Protein AF-A0A2E3FMP6-F1 (afdb_monomer_lite)

Structure (mmCIF, N/CA/C/O backbone):
data_AF-A0A2E3FMP6-F1
#
_entry.id   AF-A0A2E3FMP6-F1
#
loop_
_atom_site.group_PDB
_atom_site.id
_atom_site.type_symbol
_atom_site.label_atom_id
_atom_site.label_alt_id
_atom_site.label_comp_id
_atom_site.label_asym_id
_atom_site.label_entity_id
_atom_site.label_seq_id
_atom_site.pdbx_PDB_ins_code
_atom_site.Cartn_x
_atom_site.Cartn_y
_atom_site.Cartn_z
_atom_site.occupancy
_atom_site.B_iso_or_equiv
_atom_site.auth_seq_id
_atom_site.auth_comp_id
_atom_site.auth_asym_id
_atom_site.auth_atom_id
_atom_site.pdbx_PDB_model_num
ATOM 1 N N . MET A 1 1 ? 20.869 -63.444 2.833 1.00 39.09 1 MET A N 1
ATOM 2 C CA . MET A 1 1 ? 22.248 -63.206 3.298 1.00 39.09 1 MET A CA 1
ATOM 3 C C . MET A 1 1 ? 22.276 -61.819 3.918 1.00 39.09 1 MET A C 1
ATOM 5 O O . MET A 1 1 ? 22.007 -60.880 3.185 1.00 39.09 1 MET A O 1
ATOM 9 N N . SER A 1 2 ? 22.491 -61.791 5.240 1.00 43.28 2 SER A N 1
ATOM 10 C CA . SER A 1 2 ? 22.926 -60.702 6.145 1.00 43.28 2 SER A CA 1
ATOM 11 C C . SER A 1 2 ? 22.165 -59.365 6.079 1.00 43.28 2 SER A C 1
ATOM 13 O O . SER A 1 2 ? 22.228 -58.667 5.077 1.00 43.28 2 SER A O 1
ATOM 15 N N . ASP A 1 3 ? 21.293 -59.022 7.034 1.00 46.50 3 ASP A N 1
ATOM 16 C CA . ASP A 1 3 ? 21.581 -58.551 8.408 1.00 46.50 3 ASP A CA 1
ATOM 17 C C . ASP A 1 3 ? 22.675 -57.478 8.474 1.00 46.50 3 ASP A C 1
ATOM 19 O O . ASP A 1 3 ? 23.849 -57.803 8.354 1.00 46.50 3 ASP A O 1
ATOM 23 N N . ASP A 1 4 ? 22.273 -56.230 8.740 1.00 65.31 4 ASP A N 1
ATOM 24 C CA . ASP A 1 4 ? 22.987 -55.369 9.685 1.00 65.31 4 ASP A CA 1
ATOM 25 C C . ASP A 1 4 ? 22.011 -54.393 10.357 1.00 65.31 4 ASP A C 1
ATOM 27 O O . ASP A 1 4 ? 21.396 -53.516 9.745 1.00 65.31 4 ASP A O 1
ATOM 31 N N . LYS A 1 5 ? 21.844 -54.634 11.654 1.00 50.50 5 LYS A N 1
ATOM 32 C CA . LYS A 1 5 ? 21.097 -53.842 12.620 1.00 50.50 5 LYS A CA 1
ATOM 33 C C . LYS A 1 5 ? 22.029 -52.831 13.297 1.00 50.50 5 LYS A C 1
ATOM 35 O O . LYS A 1 5 ? 23.211 -53.092 13.466 1.00 50.50 5 LYS A O 1
ATOM 40 N N . ASP A 1 6 ? 21.423 -51.744 13.770 1.00 51.06 6 ASP A N 1
ATOM 41 C CA . ASP A 1 6 ? 21.774 -50.980 14.976 1.00 51.06 6 ASP A CA 1
ATOM 42 C C . ASP A 1 6 ? 23.213 -50.453 15.160 1.00 51.06 6 ASP A C 1
ATOM 44 O O . ASP A 1 6 ? 24.102 -51.168 15.609 1.00 51.06 6 ASP A O 1
ATOM 48 N N . ASN A 1 7 ? 23.393 -49.127 15.046 1.00 50.97 7 ASN A N 1
ATOM 49 C CA . ASN A 1 7 ? 24.352 -48.393 15.893 1.00 50.97 7 ASN A CA 1
ATOM 50 C C . ASN A 1 7 ? 23.999 -46.885 15.942 1.00 50.97 7 ASN A C 1
ATOM 52 O O . ASN A 1 7 ? 24.335 -46.122 15.045 1.00 50.97 7 ASN A O 1
ATOM 56 N N . ARG A 1 8 ? 23.101 -46.418 16.816 1.00 43.38 8 ARG A N 1
ATOM 57 C CA . ARG A 1 8 ? 23.302 -46.096 18.243 1.00 43.38 8 ARG A CA 1
ATOM 58 C C . ARG A 1 8 ? 24.404 -45.054 18.493 1.00 43.38 8 ARG A C 1
ATOM 60 O O . ARG A 1 8 ? 25.532 -45.409 18.792 1.00 43.38 8 ARG A O 1
ATOM 67 N N . VAL A 1 9 ? 24.024 -43.776 18.562 1.00 42.94 9 VAL A N 1
ATOM 68 C CA . VAL A 1 9 ? 24.598 -42.865 19.570 1.00 42.94 9 VAL A CA 1
ATOM 69 C C . VAL A 1 9 ? 23.471 -42.046 20.191 1.00 42.94 9 VAL A C 1
ATOM 71 O O . VAL A 1 9 ? 23.062 -40.997 19.700 1.00 42.94 9 VAL A O 1
ATOM 74 N N . TYR A 1 10 ? 22.962 -42.566 21.305 1.00 44.38 10 TYR A N 1
ATOM 75 C CA . TYR A 1 10 ? 22.327 -41.757 22.333 1.00 44.38 10 TYR A CA 1
ATOM 76 C C . TYR A 1 10 ? 23.396 -40.829 22.911 1.00 44.38 10 TYR A C 1
ATOM 78 O O . TYR A 1 10 ? 24.322 -41.301 23.567 1.00 44.38 10 TYR A O 1
ATOM 86 N N . SER A 1 11 ? 23.269 -39.521 22.703 1.00 41.88 11 SER A N 1
ATOM 87 C CA . SER A 1 11 ? 24.037 -38.548 23.480 1.00 41.88 11 SER A CA 1
ATOM 88 C C . SER A 1 11 ? 23.219 -38.166 24.710 1.00 41.88 11 SER A C 1
ATOM 90 O O . SER A 1 11 ? 22.476 -37.188 24.721 1.00 41.88 11 SER A O 1
ATOM 92 N N . THR A 1 12 ? 23.311 -39.001 25.743 1.00 48.25 12 THR A N 1
ATOM 93 C CA . THR A 1 12 ? 22.819 -38.703 27.089 1.00 48.25 12 THR A CA 1
ATOM 94 C C . THR A 1 12 ? 23.753 -37.727 27.799 1.00 48.25 12 THR A C 1
ATOM 96 O O . THR A 1 12 ? 24.940 -38.008 27.925 1.00 48.25 12 THR A O 1
ATOM 99 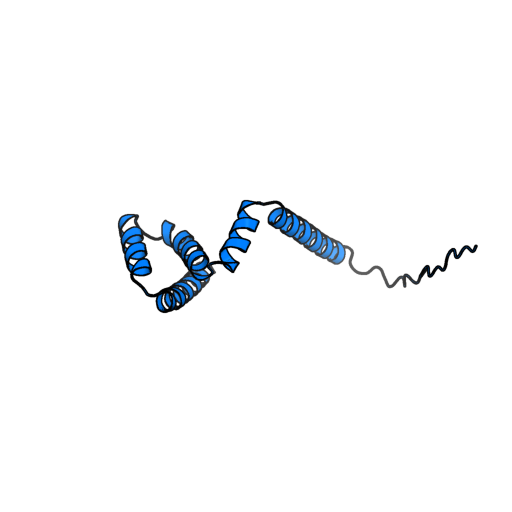N N . SER A 1 13 ? 23.153 -36.666 28.349 1.00 48.06 13 SER A N 1
ATOM 100 C CA . SER A 1 13 ? 23.598 -35.889 29.519 1.00 48.06 13 SER A CA 1
ATOM 101 C C . SER A 1 13 ? 24.883 -35.062 29.346 1.00 48.06 13 SER A C 1
ATOM 103 O O . SER A 1 13 ? 25.959 -35.550 29.047 1.00 48.06 13 SER A O 1
ATOM 105 N N . THR A 1 14 ? 24.844 -33.756 29.591 1.00 43.94 14 THR A N 1
ATOM 106 C CA . THR A 1 14 ? 24.887 -33.254 30.967 1.00 43.94 14 THR A CA 1
ATOM 107 C C . THR A 1 14 ? 24.122 -31.937 31.077 1.00 43.94 14 THR A C 1
ATOM 109 O O . THR A 1 14 ? 24.595 -30.872 30.683 1.00 43.94 14 THR A O 1
ATOM 112 N N . ALA A 1 15 ? 22.928 -32.003 31.668 1.00 47.56 15 ALA A N 1
ATOM 113 C CA . ALA A 1 15 ? 22.269 -30.832 32.223 1.00 47.56 15 ALA A CA 1
ATOM 114 C C . ALA A 1 15 ? 23.125 -30.325 33.390 1.00 47.56 15 ALA A C 1
ATOM 116 O O . ALA A 1 15 ? 23.034 -30.815 34.516 1.00 47.56 15 ALA A O 1
A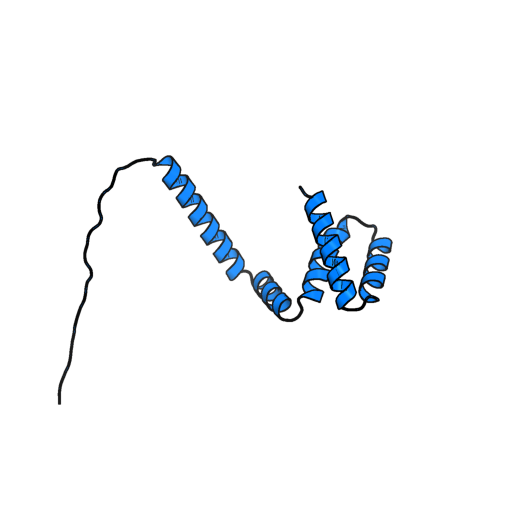TOM 117 N N . LYS A 1 16 ? 24.006 -29.361 33.113 1.00 48.00 16 LYS A N 1
ATOM 118 C CA . LYS A 1 16 ? 24.625 -28.566 34.168 1.00 48.00 16 LYS A CA 1
ATOM 119 C C . LYS A 1 16 ? 23.529 -27.689 34.761 1.00 48.00 16 LYS A C 1
ATOM 121 O O . LYS A 1 16 ? 23.119 -26.697 34.167 1.00 48.00 16 LYS A O 1
ATOM 126 N N . HIS A 1 17 ? 23.044 -28.094 35.931 1.00 54.00 17 HIS A N 1
ATOM 127 C CA . HIS A 1 17 ? 22.329 -27.221 36.849 1.00 54.00 17 HIS A CA 1
ATOM 128 C C . HIS A 1 17 ? 23.231 -26.026 37.168 1.00 54.00 17 HIS A C 1
ATOM 130 O O . HIS A 1 17 ? 24.149 -26.112 37.981 1.00 54.00 17 HIS A O 1
ATOM 136 N N . SER A 1 18 ? 22.964 -24.897 36.525 1.00 53.88 18 SER A N 1
ATOM 137 C CA . SER A 1 18 ? 23.492 -23.602 36.930 1.00 53.88 18 SER A CA 1
ATOM 138 C C . SER A 1 18 ? 22.325 -22.716 37.334 1.00 53.88 18 SER A C 1
ATOM 140 O O . SER A 1 18 ? 21.626 -22.175 36.490 1.00 53.88 18 SER A O 1
ATOM 142 N N . LYS A 1 19 ? 22.162 -22.642 38.659 1.00 46.97 19 LYS A N 1
ATOM 143 C CA . LYS A 1 19 ? 21.608 -21.546 39.461 1.00 46.97 19 LYS A CA 1
ATOM 144 C C . LYS A 1 19 ? 20.249 -20.995 39.017 1.00 46.97 19 LYS A C 1
ATOM 146 O O . LYS A 1 19 ? 20.125 -20.256 38.052 1.00 46.97 19 LYS A O 1
ATOM 151 N N . ALA A 1 20 ? 19.249 -21.287 39.846 1.00 54.06 20 ALA A N 1
ATOM 152 C CA . ALA A 1 20 ? 18.030 -20.505 39.942 1.00 54.06 20 ALA A CA 1
ATOM 153 C C . ALA A 1 20 ? 18.384 -19.030 40.197 1.00 54.06 20 ALA A C 1
ATOM 155 O O . ALA A 1 20 ? 18.715 -18.638 41.313 1.00 54.06 20 ALA A O 1
ATOM 156 N N . THR A 1 21 ? 18.325 -18.224 39.145 1.00 51.69 21 THR A N 1
ATOM 157 C CA . THR A 1 21 ? 18.276 -16.767 39.213 1.00 51.69 21 THR A CA 1
ATOM 158 C C . THR A 1 21 ? 17.227 -16.306 38.203 1.00 51.69 21 THR A C 1
ATOM 160 O O . THR A 1 21 ? 17.284 -16.712 37.048 1.00 51.69 21 THR A O 1
ATOM 163 N N . SER A 1 22 ? 16.270 -15.517 38.700 1.00 50.91 22 SER A N 1
ATOM 164 C CA . SER A 1 22 ? 15.174 -14.806 38.016 1.00 50.91 22 SER A CA 1
ATOM 165 C C . SER A 1 22 ? 14.015 -15.614 37.397 1.00 50.91 22 SER A C 1
ATOM 167 O O . SER A 1 22 ? 13.825 -15.703 36.186 1.00 50.91 22 SER A O 1
ATOM 169 N N . ASN A 1 23 ? 13.097 -16.069 38.262 1.00 55.12 23 ASN A N 1
ATOM 170 C CA . ASN A 1 23 ? 11.751 -16.494 37.843 1.00 55.12 23 ASN A CA 1
ATOM 171 C C . ASN A 1 23 ? 10.965 -15.392 37.106 1.00 55.12 23 ASN A C 1
ATOM 173 O O . ASN A 1 23 ? 10.111 -15.722 36.296 1.00 55.12 23 ASN A O 1
ATOM 177 N N . ALA A 1 24 ? 11.254 -14.106 37.341 1.00 53.56 24 ALA A N 1
ATOM 178 C CA . ALA A 1 24 ? 10.590 -12.999 36.649 1.00 53.56 24 ALA A CA 1
ATOM 179 C C . ALA A 1 24 ? 11.052 -12.849 35.183 1.00 53.56 24 ALA A C 1
ATOM 181 O O . ALA A 1 24 ? 10.211 -12.721 34.286 1.00 53.56 24 ALA A O 1
ATOM 182 N N . ASP A 1 25 ? 12.362 -12.954 34.923 1.00 58.38 25 ASP A N 1
ATOM 183 C CA . ASP A 1 25 ? 12.922 -12.866 33.566 1.00 58.38 25 ASP A CA 1
ATOM 184 C C . ASP A 1 25 ? 12.534 -14.083 32.725 1.00 58.38 25 ASP A C 1
ATOM 186 O O . ASP A 1 25 ? 12.261 -13.953 31.531 1.00 58.38 25 ASP A O 1
ATOM 190 N N . SER A 1 26 ? 12.438 -15.267 33.342 1.00 65.12 26 SER A N 1
ATOM 191 C CA . SER A 1 26 ? 12.003 -16.477 32.644 1.00 65.12 26 SER A CA 1
ATOM 192 C C . SER A 1 26 ? 10.538 -16.386 32.202 1.00 65.12 26 SER A C 1
ATOM 194 O O . SER A 1 26 ? 10.234 -16.755 31.068 1.00 65.12 26 SER A O 1
ATOM 196 N N . THR A 1 27 ? 9.634 -15.815 33.013 1.00 75.06 27 THR A N 1
ATOM 197 C CA . THR A 1 27 ? 8.244 -15.550 32.596 1.00 75.06 27 THR A CA 1
ATOM 198 C C . THR A 1 27 ? 8.148 -14.529 31.470 1.00 75.06 27 THR A C 1
ATOM 200 O O . THR A 1 27 ? 7.423 -14.776 30.508 1.00 75.06 27 THR A O 1
ATOM 203 N N . ALA A 1 28 ? 8.887 -13.417 31.534 1.00 76.38 28 ALA A N 1
ATOM 204 C CA . ALA A 1 28 ? 8.877 -12.408 30.473 1.00 76.38 28 ALA A CA 1
ATOM 205 C C . ALA A 1 28 ? 9.431 -12.968 29.150 1.00 76.38 28 ALA A C 1
ATOM 207 O O . ALA A 1 28 ? 8.829 -12.793 28.088 1.00 76.38 28 ALA A O 1
ATOM 208 N N . LEU A 1 29 ? 10.533 -13.724 29.212 1.00 77.81 29 LEU A N 1
ATOM 209 C CA . LEU A 1 29 ? 11.106 -14.416 28.056 1.00 77.81 29 LEU A CA 1
ATOM 210 C C . LEU A 1 29 ? 10.164 -15.492 27.501 1.00 77.81 29 LEU A C 1
ATOM 212 O O . LEU A 1 29 ? 10.035 -15.625 26.282 1.00 77.81 29 LEU A O 1
ATOM 216 N N . ASN A 1 30 ? 9.473 -16.238 28.365 1.00 83.38 30 ASN A N 1
ATOM 217 C CA . ASN A 1 30 ? 8.485 -17.232 27.949 1.00 83.38 30 ASN A CA 1
ATOM 218 C C . ASN A 1 30 ? 7.261 -16.578 27.297 1.00 83.38 30 ASN A C 1
ATOM 220 O O . ASN A 1 30 ? 6.814 -17.054 26.256 1.00 83.38 30 ASN A O 1
ATOM 224 N N . LEU A 1 31 ? 6.769 -15.456 27.826 1.00 86.44 31 LEU A N 1
ATOM 225 C CA . LEU A 1 31 ? 5.691 -14.677 27.211 1.00 86.44 31 LEU A CA 1
ATOM 226 C C . LEU A 1 31 ? 6.093 -14.139 25.834 1.00 86.44 31 LEU A C 1
ATOM 228 O O . LEU A 1 31 ? 5.325 -14.266 24.884 1.00 86.44 31 LEU 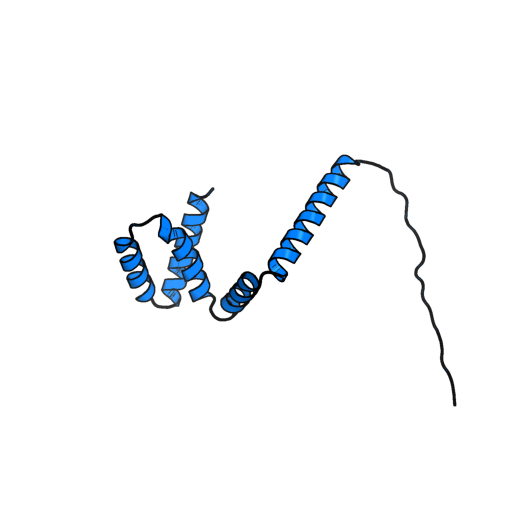A O 1
ATOM 232 N N . LEU A 1 32 ? 7.310 -13.606 25.682 1.00 87.12 32 LEU A N 1
ATOM 233 C CA . LEU A 1 32 ? 7.835 -13.181 24.379 1.00 87.12 32 LEU A CA 1
ATOM 234 C C . LEU A 1 32 ? 7.903 -14.347 23.384 1.00 87.12 32 LEU A C 1
ATOM 236 O O . LEU A 1 32 ? 7.497 -14.199 22.231 1.00 87.12 32 LEU A O 1
ATOM 240 N N . ARG A 1 33 ? 8.370 -15.524 23.822 1.00 88.44 33 ARG A N 1
ATOM 241 C CA . ARG A 1 33 ? 8.407 -16.739 22.990 1.00 88.44 33 ARG A CA 1
ATOM 242 C C . ARG A 1 33 ? 7.009 -17.187 22.572 1.00 88.44 33 ARG A C 1
ATOM 244 O O . ARG A 1 33 ? 6.797 -17.444 21.390 1.00 88.44 33 ARG A O 1
ATOM 251 N N . ILE A 1 34 ? 6.060 -17.233 23.505 1.00 87.69 34 ILE A N 1
ATOM 252 C CA . ILE A 1 34 ? 4.662 -17.589 23.226 1.00 87.69 34 ILE A CA 1
ATOM 253 C C . ILE A 1 34 ? 4.052 -16.586 22.242 1.00 87.69 34 ILE A C 1
ATOM 255 O O . ILE A 1 34 ? 3.496 -16.997 21.228 1.00 87.69 34 ILE A O 1
ATOM 259 N N . ASN A 1 35 ? 4.240 -15.283 22.462 1.00 89.69 35 ASN A N 1
ATOM 260 C CA . ASN A 1 35 ? 3.776 -14.241 21.545 1.00 89.69 35 ASN A CA 1
ATOM 261 C C . ASN A 1 35 ? 4.389 -14.391 20.149 1.00 89.69 35 ASN A C 1
ATOM 263 O O . ASN A 1 35 ? 3.690 -14.246 19.149 1.00 89.69 35 ASN A O 1
ATOM 267 N N . ASN A 1 36 ? 5.674 -14.736 20.051 1.00 90.12 36 ASN A N 1
ATOM 268 C CA . ASN A 1 36 ? 6.322 -15.000 18.768 1.00 90.12 36 ASN A CA 1
ATOM 269 C C . ASN A 1 36 ? 5.727 -16.222 18.061 1.00 90.12 36 ASN A C 1
ATOM 271 O O . ASN A 1 36 ? 5.497 -16.165 16.853 1.00 90.12 36 ASN A O 1
ATOM 275 N N . ILE A 1 37 ? 5.434 -17.302 18.791 1.00 91.94 37 ILE A N 1
ATOM 276 C CA . ILE A 1 37 ? 4.788 -18.502 18.240 1.00 91.94 37 ILE A CA 1
ATOM 277 C C . ILE A 1 37 ? 3.371 -18.180 17.772 1.00 91.94 37 ILE A C 1
ATOM 279 O O . ILE A 1 37 ? 3.016 -18.546 16.652 1.00 91.94 37 ILE A O 1
ATOM 283 N N . ILE A 1 38 ? 2.584 -17.459 18.574 1.00 91.12 38 ILE A N 1
ATOM 284 C CA . ILE A 1 38 ? 1.227 -17.031 18.211 1.00 91.12 38 ILE A CA 1
ATOM 285 C C . ILE A 1 38 ? 1.281 -16.158 16.957 1.00 91.12 38 ILE A C 1
ATOM 287 O O . ILE A 1 38 ? 0.584 -16.439 15.985 1.00 91.12 38 ILE A O 1
ATOM 291 N N . ASN A 1 39 ? 2.160 -15.155 16.925 1.00 89.25 39 ASN A N 1
ATOM 292 C CA . ASN A 1 39 ? 2.311 -14.255 15.784 1.00 89.25 39 ASN A CA 1
ATOM 293 C C . ASN A 1 39 ? 2.789 -14.983 14.522 1.00 89.25 39 ASN A C 1
ATOM 295 O O . ASN A 1 39 ? 2.298 -14.706 13.426 1.00 89.25 39 ASN A O 1
ATOM 299 N N . SER A 1 40 ? 3.741 -15.908 14.656 1.00 87.56 40 SER A N 1
ATOM 300 C CA . SER A 1 40 ? 4.235 -16.728 13.546 1.00 87.56 40 SER A CA 1
ATOM 301 C C . SER A 1 40 ? 3.134 -17.643 13.015 1.00 87.56 40 SER A C 1
ATOM 303 O O . SER A 1 40 ? 2.867 -17.665 11.814 1.00 87.56 40 SER A O 1
ATOM 305 N N . THR A 1 41 ? 2.428 -18.332 13.912 1.00 89.44 41 THR A N 1
ATOM 306 C CA . THR A 1 41 ? 1.307 -19.211 13.570 1.00 89.44 41 THR A CA 1
ATOM 307 C C . THR A 1 41 ? 0.203 -18.424 12.877 1.00 89.44 41 THR A C 1
ATOM 309 O O . THR A 1 41 ? -0.182 -18.786 11.772 1.00 89.44 41 THR A O 1
ATOM 312 N N . ALA A 1 42 ? -0.236 -17.299 13.445 1.00 87.06 42 ALA A N 1
ATOM 313 C CA . ALA A 1 42 ? -1.281 -16.454 12.871 1.00 87.06 42 ALA A CA 1
ATOM 314 C C . ALA A 1 42 ? -0.920 -15.930 11.469 1.00 87.06 42 ALA A C 1
ATOM 316 O O . ALA A 1 42 ? -1.765 -15.907 10.575 1.00 87.06 42 ALA A O 1
ATOM 317 N N . LYS A 1 43 ? 0.342 -15.541 11.237 1.00 86.75 43 LYS A N 1
ATOM 318 C CA . LYS A 1 43 ? 0.819 -15.134 9.903 1.00 86.75 4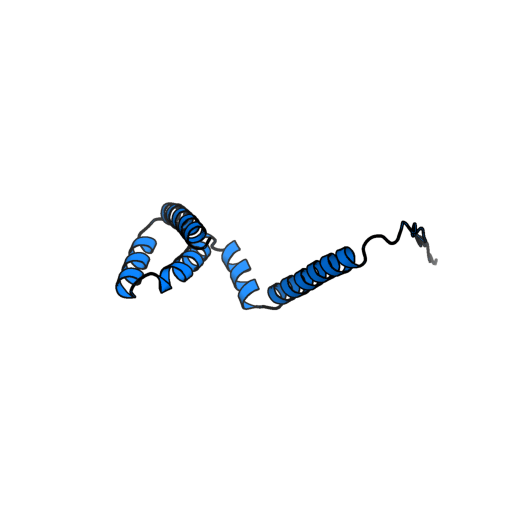3 LYS A CA 1
ATOM 319 C C . LYS A 1 43 ? 0.824 -16.305 8.917 1.00 86.75 43 LYS A C 1
ATOM 321 O O . LYS A 1 43 ? 0.409 -16.138 7.773 1.00 86.75 43 LYS A O 1
ATOM 326 N N . ASN A 1 44 ? 1.263 -17.483 9.355 1.00 85.56 44 ASN A N 1
ATOM 327 C CA . ASN A 1 44 ? 1.388 -18.671 8.509 1.00 85.56 44 ASN A CA 1
ATOM 328 C C . ASN A 1 44 ? 0.059 -19.397 8.246 1.00 85.56 44 ASN A C 1
ATOM 330 O O . ASN A 1 44 ? -0.039 -20.137 7.268 1.00 85.56 44 ASN A O 1
ATOM 334 N N . THR A 1 45 ? -0.968 -19.185 9.067 1.00 90.19 45 THR A N 1
ATOM 335 C CA . THR A 1 45 ? -2.320 -19.722 8.838 1.00 90.19 45 THR A CA 1
ATOM 336 C C . THR A 1 45 ? -3.217 -18.742 8.084 1.00 90.19 45 THR A C 1
ATOM 338 O O . THR A 1 45 ? -4.163 -19.157 7.416 1.00 90.19 45 THR A O 1
ATOM 341 N N . ASN A 1 46 ? -2.912 -17.441 8.108 1.00 91.94 46 ASN A N 1
ATOM 342 C CA . ASN A 1 46 ? -3.678 -16.441 7.374 1.00 91.94 46 ASN A CA 1
ATOM 343 C C . ASN A 1 46 ? -3.359 -16.475 5.868 1.00 91.94 46 ASN A C 1
ATOM 345 O O . ASN A 1 46 ? -2.356 -15.931 5.396 1.00 91.94 46 ASN A O 1
ATOM 349 N N . PHE A 1 47 ? -4.273 -17.056 5.088 1.00 91.06 47 PHE A N 1
ATOM 350 C CA . PHE A 1 47 ? -4.163 -17.140 3.629 1.00 91.06 47 PHE A CA 1
ATOM 351 C C . PHE A 1 47 ? -3.953 -15.776 2.954 1.00 91.06 47 PHE A C 1
ATOM 353 O O . PHE A 1 47 ? -3.121 -15.652 2.055 1.00 91.06 47 PHE A O 1
ATOM 360 N N . ARG A 1 48 ? -4.658 -14.727 3.405 1.00 87.00 48 ARG A N 1
ATOM 361 C CA . ARG A 1 48 ? -4.538 -13.380 2.820 1.00 87.00 48 ARG A CA 1
ATOM 362 C C . ARG A 1 48 ? -3.135 -12.818 3.019 1.00 87.00 48 ARG A C 1
ATOM 364 O O . ARG A 1 48 ? -2.599 -12.197 2.107 1.00 87.00 48 ARG A O 1
ATOM 371 N N . TYR A 1 49 ? -2.538 -13.046 4.188 1.00 88.00 49 TYR A N 1
ATOM 372 C CA . TYR A 1 49 ? -1.163 -12.633 4.460 1.00 88.00 49 TYR A CA 1
ATOM 373 C C . TYR A 1 49 ? -0.171 -13.372 3.555 1.00 88.00 49 TYR A C 1
ATOM 375 O O . TYR A 1 49 ? 0.632 -12.726 2.884 1.00 88.00 49 TYR A O 1
ATOM 383 N N . LYS A 1 50 ? -0.273 -14.705 3.461 1.00 87.94 50 LYS A N 1
ATOM 384 C CA . LYS A 1 50 ? 0.596 -15.511 2.585 1.00 87.94 50 LYS A CA 1
ATOM 385 C C . LYS A 1 50 ? 0.507 -15.079 1.127 1.00 87.94 50 LYS A C 1
ATOM 387 O O . LYS A 1 50 ? 1.541 -14.924 0.481 1.00 87.94 50 LYS A O 1
ATOM 392 N N . LYS A 1 51 ? -0.712 -14.840 0.634 1.00 88.19 51 LYS A N 1
ATOM 393 C CA . LYS A 1 51 ? -0.938 -14.350 -0.726 1.00 88.19 51 LYS A CA 1
ATOM 394 C C . LYS A 1 51 ? -0.230 -13.014 -0.956 1.00 88.19 51 LYS A C 1
ATOM 396 O O . LYS A 1 51 ? 0.565 -12.925 -1.876 1.00 88.19 51 LYS A O 1
ATOM 401 N N . ARG A 1 52 ? -0.393 -12.033 -0.060 1.00 84.75 52 ARG A N 1
ATOM 402 C CA . ARG A 1 52 ? 0.293 -10.728 -0.170 1.00 84.75 52 ARG A CA 1
ATOM 403 C C . ARG A 1 52 ? 1.817 -10.845 -0.167 1.00 84.75 52 ARG A C 1
ATOM 405 O O . ARG A 1 52 ? 2.483 -10.158 -0.931 1.00 84.75 52 ARG A O 1
ATOM 412 N N . VAL A 1 53 ? 2.383 -11.711 0.678 1.00 85.19 53 VAL A N 1
ATOM 413 C CA . VAL A 1 53 ? 3.837 -11.956 0.693 1.00 85.19 53 VAL A CA 1
ATOM 414 C C . VAL A 1 53 ? 4.299 -12.572 -0.628 1.00 85.19 53 VAL A C 1
ATOM 416 O O . VAL A 1 53 ? 5.365 -12.216 -1.120 1.00 85.19 53 VAL A O 1
ATOM 419 N N . SER A 1 54 ? 3.508 -13.477 -1.208 1.00 86.75 54 SER A N 1
ATOM 420 C CA . SER A 1 54 ? 3.785 -14.048 -2.529 1.00 86.75 54 SER A CA 1
ATOM 421 C C . SER A 1 54 ? 3.689 -12.994 -3.635 1.00 86.75 54 SER A C 1
ATOM 423 O O . SER A 1 54 ? 4.614 -12.870 -4.431 1.00 86.75 54 SER A O 1
ATOM 425 N N . ASP A 1 55 ? 2.621 -12.195 -3.644 1.00 82.94 55 ASP A N 1
ATOM 426 C CA . ASP A 1 55 ? 2.387 -11.135 -4.630 1.00 82.94 55 ASP A CA 1
ATOM 427 C C . ASP A 1 55 ? 3.518 -10.092 -4.591 1.00 82.94 55 ASP A C 1
ATOM 429 O O . ASP A 1 55 ? 4.026 -9.690 -5.632 1.00 82.94 55 ASP A O 1
ATOM 433 N N . SER A 1 56 ? 4.013 -9.745 -3.395 1.00 85.44 56 SER A N 1
ATOM 434 C CA . SER A 1 56 ? 5.158 -8.840 -3.218 1.00 85.44 56 SER A CA 1
ATOM 435 C C . SER A 1 56 ? 6.460 -9.351 -3.837 1.00 85.44 56 SER A C 1
ATOM 437 O O . SER A 1 56 ? 7.340 -8.538 -4.120 1.00 85.44 56 SER A O 1
ATOM 439 N N . LYS A 1 57 ? 6.635 -10.672 -3.976 1.00 87.38 57 LYS A N 1
ATOM 440 C CA . LYS A 1 57 ? 7.817 -11.252 -4.634 1.00 87.38 57 LYS A CA 1
ATOM 441 C C . LYS A 1 57 ? 7.716 -11.157 -6.151 1.00 87.38 57 LYS A C 1
ATOM 443 O O . LYS A 1 57 ? 8.744 -11.082 -6.811 1.00 87.38 57 LYS A O 1
ATOM 448 N N . PHE A 1 58 ? 6.495 -11.196 -6.677 1.00 88.44 58 PHE A N 1
ATOM 449 C CA . PHE A 1 58 ? 6.233 -11.145 -8.109 1.00 88.44 58 PHE A CA 1
ATOM 450 C C . PHE A 1 58 ? 6.223 -9.703 -8.629 1.00 88.44 58 PHE A C 1
ATOM 452 O O . PHE A 1 58 ? 6.859 -9.410 -9.635 1.00 88.44 58 PHE A O 1
ATOM 459 N N . ASP A 1 59 ? 5.549 -8.799 -7.915 1.00 89.38 59 ASP A N 1
ATOM 460 C CA . ASP A 1 59 ? 5.441 -7.386 -8.278 1.00 89.38 59 ASP A CA 1
ATOM 461 C C . ASP A 1 59 ? 5.655 -6.487 -7.044 1.00 89.38 59 ASP A C 1
ATOM 463 O O . ASP A 1 59 ? 4.705 -6.083 -6.357 1.00 89.38 59 ASP A O 1
ATOM 467 N N . PRO A 1 60 ? 6.923 -6.178 -6.720 1.00 86.94 60 PRO A N 1
ATOM 468 C CA . PRO A 1 60 ? 7.249 -5.369 -5.552 1.00 86.94 60 PRO A CA 1
ATOM 469 C C . PRO A 1 60 ? 6.774 -3.917 -5.688 1.00 86.94 60 PRO A C 1
ATOM 471 O O . PRO A 1 60 ? 6.513 -3.272 -4.670 1.00 86.94 60 PRO A O 1
ATOM 474 N N . VAL A 1 61 ? 6.650 -3.401 -6.917 1.00 89.62 61 VAL A N 1
ATOM 475 C CA . VAL A 1 61 ? 6.214 -2.021 -7.179 1.00 89.62 61 VAL A CA 1
ATOM 476 C C . VAL A 1 61 ? 4.740 -1.876 -6.844 1.00 89.62 61 VAL A C 1
ATOM 478 O O . VAL A 1 61 ? 4.359 -0.98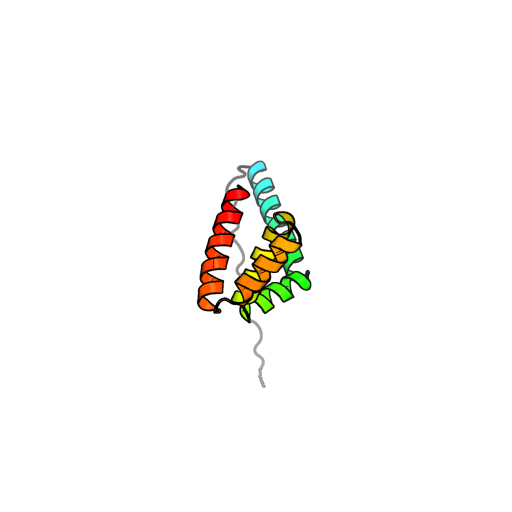7 -6.083 1.00 89.62 61 VAL A O 1
ATOM 481 N N . ARG A 1 62 ? 3.914 -2.797 -7.341 1.00 89.38 62 ARG A N 1
ATOM 482 C CA . ARG A 1 62 ? 2.473 -2.789 -7.095 1.00 89.38 62 ARG A CA 1
ATOM 483 C C . ARG A 1 62 ? 2.126 -2.992 -5.626 1.00 89.38 62 ARG A C 1
ATOM 485 O O . ARG A 1 62 ? 1.217 -2.336 -5.120 1.00 89.38 6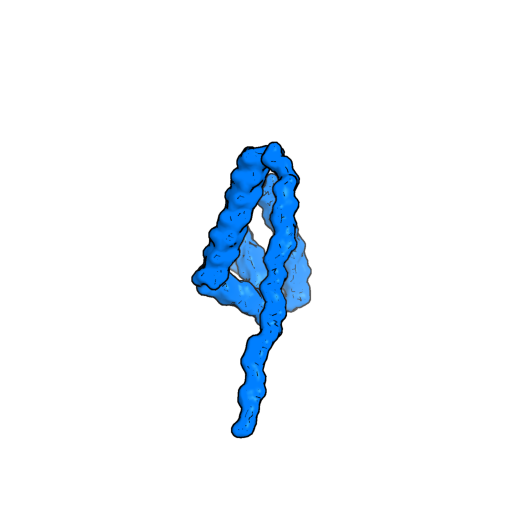2 ARG A O 1
ATOM 492 N N . GLU A 1 63 ? 2.842 -3.860 -4.910 1.00 90.56 63 GLU A N 1
ATOM 493 C CA . GLU A 1 63 ? 2.602 -4.017 -3.470 1.00 90.56 63 GLU A CA 1
ATOM 494 C C . GLU A 1 63 ? 3.067 -2.786 -2.676 1.00 90.56 63 GLU A C 1
ATOM 496 O O . GLU A 1 63 ? 2.429 -2.408 -1.690 1.00 90.56 63 GLU A O 1
ATOM 501 N N . LEU A 1 64 ? 4.147 -2.115 -3.098 1.00 90.81 64 LEU A N 1
ATOM 502 C CA . LEU A 1 64 ? 4.539 -0.837 -2.506 1.00 90.81 64 LEU A CA 1
ATOM 503 C C . LEU A 1 64 ? 3.456 0.226 -2.726 1.00 90.81 64 LEU A C 1
ATOM 505 O O . LEU A 1 64 ? 3.051 0.870 -1.758 1.00 90.81 64 LEU A O 1
ATOM 509 N N . GLU A 1 65 ? 2.954 0.352 -3.954 1.00 93.31 65 GLU A N 1
ATOM 510 C CA . GLU A 1 65 ? 1.869 1.266 -4.315 1.00 93.31 65 GLU A CA 1
ATOM 511 C C . GLU A 1 65 ? 0.640 1.020 -3.441 1.00 93.31 65 GLU A C 1
ATOM 513 O O . GLU A 1 65 ? 0.184 1.926 -2.746 1.00 93.31 65 GLU A O 1
ATOM 518 N N . ARG A 1 66 ? 0.174 -0.230 -3.369 1.00 91.56 66 ARG A N 1
ATOM 519 C CA . ARG A 1 66 ? -0.978 -0.619 -2.551 1.00 91.56 66 ARG A CA 1
ATOM 520 C C . ARG A 1 66 ? -0.809 -0.219 -1.083 1.00 91.56 66 ARG A C 1
ATOM 522 O O . ARG A 1 66 ? -1.715 0.360 -0.496 1.00 91.56 66 ARG A O 1
ATOM 529 N N . ARG A 1 67 ? 0.348 -0.511 -0.474 1.00 90.25 67 ARG A N 1
ATOM 530 C CA . ARG A 1 67 ? 0.605 -0.194 0.946 1.00 90.25 67 ARG A CA 1
ATOM 531 C C . ARG A 1 67 ? 0.641 1.305 1.222 1.00 90.25 67 ARG A C 1
ATOM 533 O O . ARG A 1 67 ? 0.218 1.724 2.297 1.00 90.25 67 ARG A O 1
ATOM 540 N N . VAL A 1 68 ? 1.190 2.091 0.300 1.00 93.12 68 VAL A N 1
ATOM 541 C CA . VAL A 1 68 ? 1.266 3.550 0.431 1.00 93.12 68 VAL A CA 1
ATOM 542 C C . VAL A 1 68 ? -0.118 4.163 0.226 1.00 93.12 68 VAL A C 1
ATOM 544 O O . VAL A 1 68 ? -0.568 4.929 1.075 1.00 93.12 68 VAL A O 1
ATOM 547 N N . LEU A 1 69 ? -0.837 3.756 -0.822 1.00 93.12 69 LEU A N 1
ATOM 548 C CA . LEU A 1 69 ? -2.190 4.229 -1.108 1.00 93.12 69 LEU A CA 1
ATOM 549 C C . LEU A 1 69 ? -3.190 3.870 -0.001 1.00 93.12 69 LEU A C 1
ATOM 551 O O . LEU A 1 69 ? -3.977 4.729 0.381 1.00 93.12 69 LEU A O 1
ATOM 555 N N . ASP A 1 70 ? -3.122 2.667 0.581 1.00 93.00 70 ASP A N 1
ATOM 556 C CA . ASP A 1 70 ? -3.967 2.273 1.723 1.00 93.00 70 ASP A CA 1
ATOM 557 C C . ASP A 1 70 ? -3.822 3.242 2.910 1.00 93.00 70 ASP A C 1
ATOM 559 O O . ASP A 1 70 ? -4.796 3.536 3.603 1.00 93.00 70 ASP A O 1
ATOM 563 N N . LYS A 1 71 ? -2.602 3.740 3.149 1.00 91.88 71 LYS A N 1
ATOM 564 C CA . LYS A 1 71 ? -2.306 4.688 4.232 1.00 91.88 71 LYS A CA 1
ATOM 565 C C . LYS A 1 71 ? -2.692 6.121 3.889 1.00 91.88 71 LYS A C 1
ATOM 567 O O . LYS A 1 71 ? -3.087 6.857 4.785 1.00 91.88 71 LYS A O 1
ATOM 572 N N . LEU A 1 72 ? -2.575 6.508 2.620 1.00 90.56 72 LEU A N 1
ATOM 573 C CA . LEU A 1 72 ? -2.956 7.841 2.151 1.00 90.56 72 LEU A CA 1
ATOM 574 C C . LEU A 1 72 ? -4.473 7.982 2.026 1.00 90.56 72 LEU A C 1
ATOM 576 O O . LEU A 1 72 ? -4.996 9.050 2.306 1.00 90.56 72 LEU A O 1
ATOM 580 N N . ARG A 1 73 ? -5.204 6.917 1.676 1.00 92.19 73 ARG A N 1
ATOM 581 C CA . ARG A 1 73 ? -6.664 6.936 1.488 1.00 92.19 73 ARG A CA 1
ATOM 582 C C . ARG A 1 73 ? -7.441 7.679 2.586 1.00 92.19 73 ARG A C 1
ATOM 584 O O . ARG A 1 73 ? -8.302 8.470 2.225 1.00 92.19 73 ARG A O 1
ATOM 591 N N . PRO A 1 74 ? -7.212 7.453 3.894 1.00 93.19 74 PRO A N 1
ATOM 592 C CA . PRO A 1 74 ? -7.939 8.179 4.938 1.00 93.19 74 PRO A CA 1
ATOM 593 C C . PRO A 1 74 ? -7.526 9.653 5.100 1.00 93.19 74 PRO A C 1
ATOM 595 O O . PRO A 1 74 ? -8.225 10.386 5.789 1.00 93.19 74 PRO A O 1
ATOM 598 N N . MET A 1 75 ? -6.408 10.089 4.511 1.00 89.88 75 MET A N 1
ATOM 599 C CA . MET A 1 75 ? -5.859 11.444 4.663 1.00 89.88 75 MET A CA 1
ATOM 600 C C . MET A 1 75 ? -6.371 12.439 3.613 1.00 89.88 75 MET A C 1
ATOM 602 O O . MET A 1 75 ? -6.195 13.642 3.783 1.00 89.88 75 MET A O 1
ATOM 606 N N . TYR A 1 76 ? -6.985 11.958 2.531 1.00 91.75 76 TYR A N 1
ATOM 607 C CA . TYR A 1 76 ? -7.455 12.786 1.421 1.00 91.75 76 TYR A CA 1
ATOM 608 C C . TYR A 1 76 ? -8.963 12.626 1.218 1.00 91.75 76 TYR A C 1
ATOM 610 O O . TYR A 1 76 ? -9.539 11.581 1.525 1.00 91.75 76 TYR A O 1
ATOM 618 N N . SER A 1 77 ? -9.602 13.652 0.648 1.00 95.38 77 SER A N 1
ATOM 619 C CA . SER A 1 77 ? -10.926 13.490 0.043 1.00 95.38 77 SER A CA 1
ATOM 620 C C . SER A 1 77 ? -10.857 12.488 -1.113 1.00 95.38 77 SER A C 1
ATOM 622 O O . SER A 1 77 ? -9.788 12.211 -1.665 1.00 95.38 77 SER A O 1
ATOM 624 N N . TRP A 1 78 ? -12.003 11.925 -1.487 1.00 92.31 78 TRP A N 1
ATOM 625 C CA . TRP A 1 78 ? -12.065 10.891 -2.517 1.00 92.31 78 TRP A CA 1
ATOM 626 C C . TRP A 1 78 ? -11.577 11.386 -3.884 1.00 92.31 78 TRP A C 1
ATOM 628 O O . TRP A 1 78 ? -10.875 10.673 -4.599 1.00 92.31 78 TRP A O 1
ATOM 638 N N . GLU A 1 79 ? -11.910 12.624 -4.218 1.00 94.31 79 GLU A N 1
ATOM 639 C CA . GLU A 1 79 ? -11.555 13.316 -5.451 1.00 94.31 79 GLU A CA 1
ATOM 640 C C . GLU A 1 79 ? -10.039 13.529 -5.518 1.00 94.31 79 GLU A C 1
ATOM 642 O O . GLU A 1 79 ? -9.396 13.079 -6.465 1.00 94.31 79 GLU A O 1
ATOM 647 N N . ASN A 1 80 ? -9.446 14.071 -4.450 1.00 92.50 80 ASN A N 1
ATOM 648 C CA . ASN A 1 80 ? -8.000 14.284 -4.366 1.00 92.50 80 ASN A CA 1
ATOM 649 C C . ASN A 1 80 ? -7.233 12.954 -4.384 1.00 92.50 80 ASN A C 1
ATOM 651 O O . ASN A 1 80 ? -6.152 12.849 -4.962 1.00 92.50 80 ASN A O 1
ATOM 655 N N . PHE A 1 81 ? -7.792 11.909 -3.768 1.00 94.19 81 PHE A N 1
ATOM 656 C CA . PHE A 1 81 ? -7.196 10.578 -3.789 1.00 94.19 81 PHE A CA 1
ATOM 657 C C . PHE A 1 81 ? -7.205 9.965 -5.198 1.00 94.19 81 PHE A C 1
ATOM 659 O O . PHE A 1 81 ? -6.217 9.355 -5.607 1.00 94.19 81 PHE A O 1
ATOM 666 N N . LYS A 1 82 ? -8.283 10.153 -5.970 1.00 94.81 82 LYS A N 1
ATOM 667 C CA . LYS A 1 82 ? -8.343 9.719 -7.374 1.00 94.81 82 LYS A CA 1
ATOM 668 C C . LYS A 1 82 ? -7.308 10.429 -8.236 1.00 94.81 82 LYS A C 1
ATOM 670 O O . LYS A 1 82 ? -6.619 9.765 -9.005 1.00 94.81 82 LYS A O 1
ATOM 675 N N . GLU A 1 83 ? -7.187 11.746 -8.105 1.00 94.88 83 GLU A N 1
ATOM 676 C CA . GLU A 1 83 ? -6.188 12.519 -8.849 1.00 94.88 83 GLU A CA 1
ATOM 677 C C . GLU A 1 83 ? -4.769 12.044 -8.530 1.00 94.88 83 GLU A C 1
ATOM 679 O O . GLU A 1 83 ? -3.979 11.794 -9.441 1.00 94.88 83 GLU A O 1
ATOM 684 N N . LEU A 1 84 ? -4.475 11.800 -7.250 1.00 92.94 84 LEU A N 1
ATOM 685 C CA . LEU A 1 84 ? -3.206 11.220 -6.819 1.00 92.94 84 LEU A CA 1
ATOM 686 C C . LEU A 1 84 ? -2.953 9.847 -7.461 1.00 92.94 84 LEU A C 1
ATOM 688 O O . LEU A 1 84 ? -1.850 9.583 -7.938 1.00 92.94 84 LEU A O 1
ATOM 692 N N . MET A 1 85 ? -3.959 8.968 -7.493 1.00 93.94 85 MET A N 1
ATOM 693 C CA . MET A 1 85 ? -3.838 7.655 -8.135 1.00 93.94 85 MET A CA 1
ATOM 694 C C . MET A 1 85 ? -3.557 7.768 -9.636 1.00 93.94 85 MET A C 1
ATOM 696 O O . MET A 1 85 ? -2.746 7.008 -10.165 1.00 93.94 85 MET A O 1
ATOM 700 N N . ILE A 1 86 ? -4.217 8.697 -10.329 1.00 94.75 86 ILE A N 1
ATOM 701 C CA . ILE A 1 86 ? -3.986 8.945 -11.757 1.00 94.75 86 ILE A CA 1
ATOM 702 C C . ILE A 1 86 ? -2.553 9.440 -11.969 1.00 94.75 86 ILE A C 1
ATOM 704 O O . ILE A 1 86 ? -1.840 8.893 -12.809 1.00 94.75 86 ILE A O 1
ATOM 708 N N . ALA A 1 87 ? -2.105 10.404 -11.160 1.00 93.38 87 ALA A N 1
ATOM 709 C CA . ALA A 1 87 ? -0.747 10.930 -11.226 1.00 93.38 87 ALA A CA 1
ATOM 710 C C . ALA A 1 87 ? 0.296 9.824 -11.008 1.00 93.38 87 ALA A C 1
ATOM 712 O O . ALA A 1 87 ? 1.188 9.652 -11.835 1.00 93.38 87 ALA A O 1
ATOM 713 N N . ILE A 1 88 ? 0.141 9.000 -9.967 1.00 92.88 88 ILE A N 1
ATOM 714 C CA . ILE A 1 88 ? 1.045 7.872 -9.694 1.00 92.88 88 ILE A CA 1
ATOM 715 C C . ILE A 1 88 ? 1.063 6.874 -10.857 1.00 92.88 88 ILE A C 1
ATOM 717 O O . ILE A 1 88 ? 2.124 6.354 -11.195 1.00 92.88 88 ILE A O 1
ATOM 721 N N . ASN A 1 89 ? -0.079 6.611 -11.493 1.00 92.25 89 ASN A N 1
ATOM 722 C CA . ASN A 1 89 ? -0.160 5.689 -12.627 1.00 92.25 89 ASN A CA 1
ATOM 723 C C . ASN A 1 89 ? 0.409 6.236 -13.933 1.00 92.25 89 ASN A C 1
ATOM 725 O O . ASN A 1 89 ? 0.773 5.441 -14.794 1.00 92.25 89 ASN A O 1
ATOM 729 N N . SER A 1 90 ? 0.518 7.557 -14.071 1.00 94.25 90 SER A N 1
ATOM 730 C CA . SER A 1 90 ? 1.196 8.176 -15.213 1.00 94.25 90 SER A CA 1
ATOM 731 C C . SER A 1 90 ? 2.726 8.085 -15.144 1.00 94.25 90 SER A C 1
ATOM 733 O O . SER A 1 90 ? 3.387 8.242 -16.167 1.00 94.25 90 SER A O 1
ATOM 735 N N . LEU A 1 91 ? 3.294 7.807 -13.964 1.00 92.81 91 LEU A N 1
ATOM 736 C CA . LEU A 1 91 ? 4.739 7.677 -13.773 1.00 92.81 91 LEU A CA 1
ATOM 737 C C . LEU A 1 91 ? 5.277 6.364 -14.345 1.00 92.81 91 LEU A C 1
ATOM 739 O O . LEU A 1 91 ? 4.619 5.319 -14.294 1.00 92.81 91 LEU A O 1
ATOM 743 N N . THR A 1 92 ? 6.535 6.384 -14.789 1.00 93.94 92 THR A N 1
ATOM 744 C CA . THR A 1 92 ? 7.250 5.144 -15.108 1.00 93.94 92 THR A CA 1
ATOM 745 C C . THR A 1 92 ? 7.446 4.297 -13.845 1.00 93.94 92 THR A C 1
ATOM 747 O O . THR A 1 92 ? 7.467 4.808 -12.725 1.00 93.94 92 THR A O 1
ATOM 750 N N . ASN A 1 93 ? 7.645 2.983 -13.994 1.00 89.06 93 ASN A N 1
ATOM 751 C CA . ASN A 1 93 ? 7.845 2.089 -12.843 1.00 89.06 93 ASN A CA 1
ATOM 752 C C . ASN A 1 93 ? 9.021 2.509 -11.945 1.00 89.06 93 ASN A C 1
ATOM 754 O O . ASN A 1 93 ? 8.966 2.312 -10.730 1.00 89.06 93 ASN A O 1
ATOM 758 N N . PHE A 1 94 ? 10.073 3.088 -12.529 1.00 91.56 94 PHE A N 1
ATOM 759 C CA . PHE A 1 94 ? 11.234 3.566 -11.783 1.00 91.56 94 PHE A CA 1
ATOM 760 C C . PHE A 1 94 ? 10.890 4.793 -10.926 1.00 91.56 94 PHE A C 1
ATOM 762 O O . PHE A 1 94 ? 11.101 4.780 -9.713 1.00 91.56 94 PHE A O 1
ATOM 769 N N . GLU A 1 95 ? 10.288 5.817 -11.532 1.00 92.31 95 GLU A N 1
ATOM 770 C CA . GLU A 1 95 ? 9.873 7.040 -10.833 1.00 92.31 95 GLU A CA 1
ATOM 771 C C . GLU A 1 95 ? 8.816 6.741 -9.771 1.00 92.31 95 GLU A C 1
ATOM 773 O O . GLU A 1 95 ? 8.910 7.208 -8.635 1.00 92.31 95 GLU A O 1
ATOM 778 N N . LYS A 1 96 ? 7.843 5.888 -10.115 1.00 93.19 96 LYS A N 1
ATOM 779 C CA . LYS A 1 96 ? 6.817 5.390 -9.200 1.00 93.19 96 LYS A CA 1
ATOM 780 C C . LYS A 1 96 ? 7.460 4.754 -7.965 1.00 93.19 96 LYS A C 1
ATOM 782 O O . LYS A 1 96 ? 7.086 5.084 -6.842 1.00 93.19 96 LYS A O 1
ATOM 787 N N . MET A 1 97 ? 8.458 3.889 -8.145 1.00 92.44 97 MET A N 1
ATOM 788 C CA . MET A 1 97 ? 9.184 3.268 -7.032 1.00 92.44 97 MET A CA 1
ATOM 789 C C . MET A 1 97 ? 9.880 4.285 -6.129 1.00 92.44 97 MET A C 1
ATOM 791 O O . MET A 1 97 ? 9.780 4.188 -4.903 1.00 92.44 97 MET A O 1
ATOM 795 N N . GLU A 1 98 ? 10.592 5.246 -6.711 1.00 94.44 98 GLU A N 1
ATOM 796 C CA . GLU A 1 98 ? 11.307 6.264 -5.943 1.00 94.44 98 GLU A CA 1
ATOM 797 C C . GLU A 1 98 ? 10.335 7.155 -5.157 1.00 94.44 98 GLU A C 1
ATOM 799 O O . GLU A 1 98 ? 10.495 7.356 -3.948 1.00 94.44 98 GLU A O 1
ATOM 804 N N . TYR A 1 99 ? 9.287 7.633 -5.827 1.00 93.50 99 TYR A N 1
ATOM 805 C CA . TYR A 1 99 ? 8.267 8.495 -5.246 1.00 93.50 99 TYR A CA 1
ATOM 806 C C . TYR A 1 99 ? 7.513 7.804 -4.104 1.00 93.50 99 TYR A C 1
ATOM 808 O O . TYR A 1 99 ? 7.422 8.340 -2.995 1.00 93.50 99 TYR A O 1
ATOM 816 N N . LEU A 1 100 ? 7.045 6.570 -4.324 1.00 94.00 100 LEU A N 1
ATOM 817 C CA . LEU A 1 100 ? 6.332 5.798 -3.307 1.00 94.00 100 LEU A CA 1
ATOM 818 C C . LEU A 1 100 ? 7.211 5.483 -2.089 1.00 94.00 100 LEU A C 1
ATOM 820 O O . LEU A 1 100 ? 6.710 5.488 -0.966 1.00 94.00 100 LEU A O 1
ATOM 824 N N . ARG A 1 101 ? 8.520 5.247 -2.267 1.00 93.81 101 ARG A N 1
ATOM 825 C CA . ARG A 1 101 ? 9.446 5.062 -1.134 1.00 93.81 101 ARG A CA 1
ATOM 826 C C . ARG A 1 101 ? 9.590 6.331 -0.300 1.00 93.81 101 ARG A C 1
ATOM 828 O O . ARG A 1 101 ? 9.536 6.245 0.927 1.00 93.81 101 ARG A O 1
ATOM 835 N N . LYS A 1 102 ? 9.738 7.496 -0.941 1.00 94.12 102 LYS A N 1
ATOM 836 C CA . LYS A 1 102 ? 9.794 8.793 -0.242 1.00 94.12 102 LYS A CA 1
ATOM 837 C C . LYS A 1 102 ? 8.509 9.035 0.556 1.00 94.12 102 LYS A C 1
ATOM 839 O O . LYS A 1 102 ? 8.576 9.357 1.742 1.00 94.12 102 LYS A O 1
ATOM 844 N N . LEU A 1 103 ? 7.348 8.787 -0.053 1.00 91.75 103 LEU A N 1
ATOM 845 C CA . LEU A 1 103 ? 6.054 8.876 0.629 1.00 91.75 103 LEU A CA 1
ATOM 846 C C . LEU A 1 103 ? 5.934 7.902 1.806 1.00 91.75 103 LEU A C 1
ATOM 848 O O . LEU A 1 103 ? 5.482 8.294 2.880 1.00 91.75 103 LEU A O 1
ATOM 852 N N . GLU A 1 104 ? 6.359 6.646 1.645 1.00 92.88 104 GLU A N 1
ATOM 853 C CA . GLU A 1 104 ? 6.302 5.655 2.723 1.00 92.88 104 GLU A CA 1
ATOM 854 C C . GLU A 1 104 ? 7.121 6.093 3.948 1.00 92.88 104 GLU A C 1
ATOM 856 O O . GLU A 1 104 ? 6.678 5.905 5.084 1.00 92.88 104 GLU A O 1
ATOM 861 N N . ILE A 1 105 ? 8.303 6.677 3.730 1.00 92.88 105 ILE A N 1
ATOM 862 C CA . ILE A 1 105 ? 9.160 7.198 4.803 1.00 92.88 105 ILE A CA 1
ATOM 863 C C . ILE A 1 105 ? 8.461 8.349 5.531 1.00 92.88 105 ILE A C 1
ATOM 865 O O . ILE A 1 105 ? 8.362 8.319 6.758 1.00 92.88 105 ILE A O 1
ATOM 869 N N . ASN A 1 106 ? 7.903 9.310 4.793 1.00 90.88 106 ASN A N 1
ATOM 870 C CA . ASN A 1 106 ? 7.183 10.440 5.382 1.00 90.88 106 ASN A CA 1
ATOM 871 C C . ASN A 1 106 ? 5.981 9.975 6.218 1.00 90.88 106 ASN A C 1
ATOM 873 O O . ASN A 1 106 ? 5.816 10.403 7.358 1.00 90.88 106 ASN A O 1
ATOM 877 N N . LEU A 1 107 ? 5.204 9.015 5.709 1.00 89.69 107 LEU A N 1
ATOM 878 C CA . LEU A 1 107 ? 4.080 8.420 6.438 1.00 89.69 107 LEU A CA 1
ATOM 879 C C . LEU A 1 107 ? 4.514 7.676 7.705 1.00 89.69 107 LEU A C 1
ATOM 881 O O . LEU A 1 107 ? 3.778 7.658 8.690 1.00 89.69 107 LEU A O 1
ATOM 885 N N . LYS A 1 108 ? 5.684 7.028 7.703 1.00 88.94 108 LYS A N 1
ATOM 886 C CA . LYS A 1 108 ? 6.232 6.385 8.909 1.00 88.94 108 LYS A CA 1
ATOM 887 C C . LYS A 1 108 ? 6.634 7.419 9.960 1.00 88.94 108 LYS A C 1
ATOM 889 O O . LYS A 1 108 ? 6.449 7.152 11.140 1.00 88.94 108 LYS A O 1
ATOM 894 N N . ASN A 1 109 ? 7.146 8.573 9.538 1.00 89.06 109 ASN A N 1
ATOM 895 C CA . ASN A 1 109 ? 7.541 9.650 10.443 1.00 89.06 109 ASN A CA 1
ATOM 896 C C . ASN A 1 109 ? 6.338 10.385 11.047 1.00 89.06 109 ASN A C 1
ATOM 898 O O . ASN A 1 109 ? 6.424 10.812 12.186 1.00 89.06 109 ASN A O 1
ATOM 902 N N . MET A 1 110 ? 5.215 10.487 10.329 1.00 82.25 110 MET A N 1
ATOM 903 C CA . MET A 1 110 ? 3.977 11.087 10.855 1.00 82.25 110 MET A CA 1
ATOM 904 C C . MET A 1 110 ? 3.253 10.216 11.895 1.00 82.25 110 MET A C 1
ATOM 906 O O . MET A 1 110 ? 2.439 10.727 12.651 1.00 82.25 110 MET A O 1
ATOM 910 N N . ASN A 1 111 ? 3.506 8.902 11.904 1.00 69.00 111 ASN A N 1
ATOM 911 C CA . ASN A 1 111 ? 2.864 7.942 12.813 1.00 69.00 111 ASN A CA 1
ATOM 912 C C . ASN A 1 111 ? 3.757 7.543 14.008 1.00 69.00 111 ASN A C 1
ATOM 914 O O . ASN A 1 111 ? 3.446 6.568 14.694 1.00 69.00 111 ASN A O 1
ATOM 918 N N . LYS A 1 112 ? 4.889 8.227 14.202 1.00 58.41 112 LYS A N 1
ATOM 919 C CA . LYS A 1 112 ? 5.756 8.103 15.381 1.00 58.41 112 LYS A CA 1
ATOM 920 C C . LYS A 1 112 ? 5.480 9.253 16.332 1.00 58.41 112 LYS A C 1
ATOM 922 O O . LYS A 1 112 ? 5.532 8.985 17.548 1.00 58.41 112 LYS A O 1
#

Secondary structure (DSSP, 8-state):
----------------------HHHHHHHHHHHHHHHHHHHHHHH-HHHHHHHHHHHH-HHHHHHHHHHHHHGGGS-HHHHHHHHHHHHHS-HHHHHHHHHHHHHHHHHHT-

Sequence (112 aa):
MSDDKDNRVYSTSTAKHSKATSNADSTALNLLRINNIINSTAKNTNFRYKKRVSDSKFDPVRELERRVLDKLRPMYSWENFKELMIAINSLTNFEKMEYLRKLEINLKNMNK

pLDDT: mean 80.26, std 17.65, range [39.09, 95.38]

Foldseek 3Di:
DDDDDDDDDDPDDDPPPDDDDDPPVVVVVVVVVVVVVVVVVVCVPDPVNVVLVVVCVVPVLVSLVVVLLVLCVVVDDPVVSVVVVVVLVVDDSVVNNVVSVVSVVVSVVVVD

Radius of gyration: 25.92 Å; chains: 1; bounding box: 37×78×55 Å